Protein AF-A0A1I0U3C1-F1 (afdb_monomer)

Radius of gyration: 14.17 Å; Cα contacts (8 Å, |Δi|>4): 16; chains: 1; bounding box: 36×24×34 Å

Solvent-accessible surface area (backbone atoms only — not comparable to full-atom values): 3719 Å² total; per-residue (Å²): 131,90,88,75,59,68,68,60,52,51,52,56,48,64,76,30,38,35,96,82,73,78,48,71,31,63,66,59,42,59,71,46,41,64,58,50,51,52,54,49,54,52,51,51,52,49,51,62,74,60,54,74,73,74,89,76,71,84,125

pLDDT: mean 79.78, std 13.78, range [41.56, 92.19]

Foldseek 3Di:
DDDDDPVLVVVLQQVQAPPVSPGGDVVVSVVCVVVSVVVRVVVVVVCVVVPPPPVPPDD

Mean predicted aligned error: 8.45 Å

Sequence (59 aa):
GRRVQRDLYSAFLIMNVKDNRKEIDRQKCLERWDQFIRLHDEEIKRLHLHSCVVSSMGI

Structure (mmCIF, N/CA/C/O backbone):
data_AF-A0A1I0U3C1-F1
#
_entry.id   AF-A0A1I0U3C1-F1
#
loop_
_atom_site.group_PDB
_atom_site.id
_atom_site.type_symbol
_atom_site.label_atom_id
_atom_site.label_alt_id
_atom_site.label_comp_id
_atom_site.label_asym_id
_atom_site.label_entity_id
_atom_site.label_seq_id
_atom_site.pdbx_PDB_ins_code
_atom_site.Cartn_x
_atom_site.Cartn_y
_atom_site.Cartn_z
_atom_site.occupancy
_atom_site.B_iso_or_equiv
_atom_site.auth_seq_id
_atom_site.auth_comp_id
_atom_site.auth_asym_id
_atom_site.auth_atom_id
_atom_site.pdbx_PDB_model_num
ATOM 1 N N . GLY A 1 1 ? 0.449 -18.450 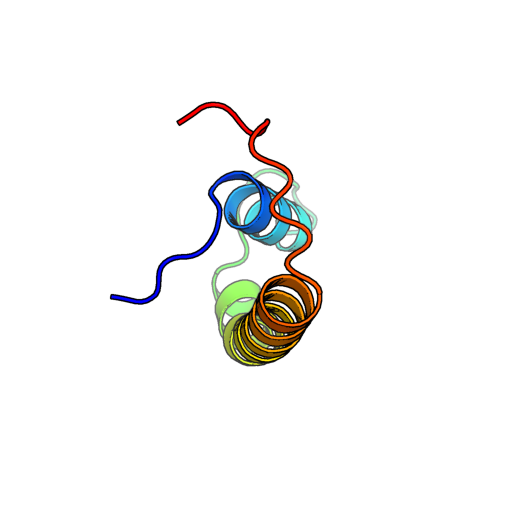-6.887 1.00 54.56 1 GLY A N 1
ATOM 2 C CA . GLY A 1 1 ? 0.275 -17.268 -6.018 1.00 54.56 1 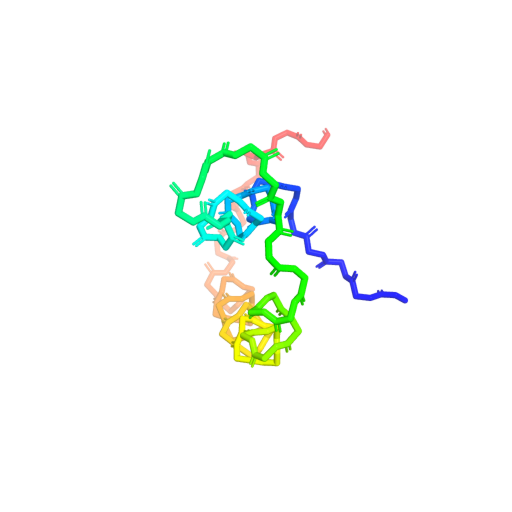GLY A CA 1
ATOM 3 C C . GLY A 1 1 ? 1.084 -16.113 -6.573 1.00 54.56 1 GLY A C 1
ATOM 4 O O . GLY A 1 1 ? 2.174 -16.365 -7.074 1.00 54.56 1 GLY A O 1
ATOM 5 N N . ARG A 1 2 ? 0.553 -14.884 -6.534 1.00 65.75 2 ARG A N 1
ATOM 6 C CA . ARG A 1 2 ? 1.301 -13.673 -6.924 1.00 65.75 2 ARG A CA 1
ATOM 7 C C . ARG A 1 2 ? 2.385 -13.391 -5.879 1.00 65.75 2 ARG A C 1
ATOM 9 O O . ARG A 1 2 ? 2.111 -13.501 -4.686 1.00 65.75 2 ARG A O 1
ATOM 16 N N . ARG A 1 3 ? 3.607 -13.076 -6.319 1.00 75.81 3 ARG A N 1
ATOM 17 C CA . ARG A 1 3 ? 4.728 -12.729 -5.433 1.00 75.81 3 ARG A CA 1
ATOM 18 C C . ARG A 1 3 ? 4.825 -11.209 -5.374 1.00 75.81 3 ARG A C 1
ATOM 20 O O . ARG A 1 3 ? 5.186 -10.600 -6.368 1.00 75.81 3 ARG A O 1
ATOM 27 N N . VAL A 1 4 ? 4.485 -10.626 -4.230 1.00 81.81 4 VAL A N 1
ATOM 28 C CA . VAL A 1 4 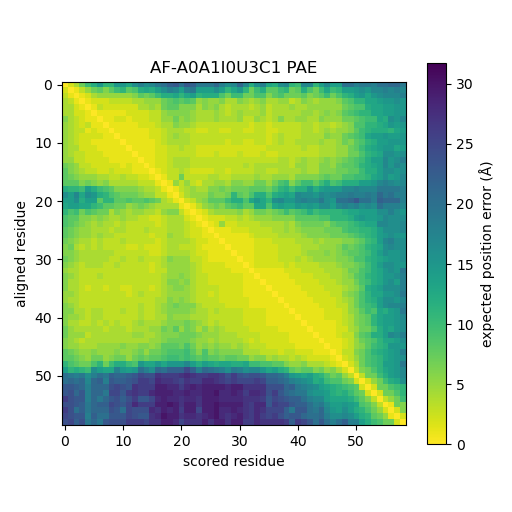? 4.674 -9.195 -3.951 1.00 81.81 4 VAL A CA 1
ATOM 29 C C . VAL A 1 4 ? 5.847 -9.061 -2.984 1.00 81.81 4 VAL A C 1
ATOM 31 O O . VAL A 1 4 ? 6.018 -9.907 -2.102 1.00 81.81 4 VAL A O 1
ATOM 34 N N . GLN A 1 5 ? 6.669 -8.022 -3.140 1.00 82.88 5 GLN A N 1
ATOM 35 C CA . GLN A 1 5 ? 7.759 -7.751 -2.199 1.00 82.88 5 GLN A CA 1
ATOM 36 C C . GLN A 1 5 ? 7.204 -7.458 -0.799 1.00 82.88 5 GLN A C 1
ATOM 38 O O . GLN A 1 5 ? 6.215 -6.738 -0.651 1.00 82.88 5 GLN A O 1
ATOM 43 N N . ARG A 1 6 ? 7.860 -8.002 0.233 1.00 87.38 6 ARG A N 1
ATOM 44 C CA . ARG A 1 6 ? 7.432 -7.876 1.636 1.00 87.38 6 ARG A CA 1
ATOM 45 C C . ARG A 1 6 ? 7.273 -6.414 2.054 1.00 87.38 6 ARG A C 1
ATOM 47 O O . ARG A 1 6 ? 6.263 -6.079 2.662 1.00 87.38 6 ARG A O 1
ATOM 54 N N . ASP A 1 7 ? 8.234 -5.572 1.690 1.00 85.25 7 ASP A N 1
ATOM 55 C CA . ASP A 1 7 ? 8.256 -4.148 2.038 1.00 85.2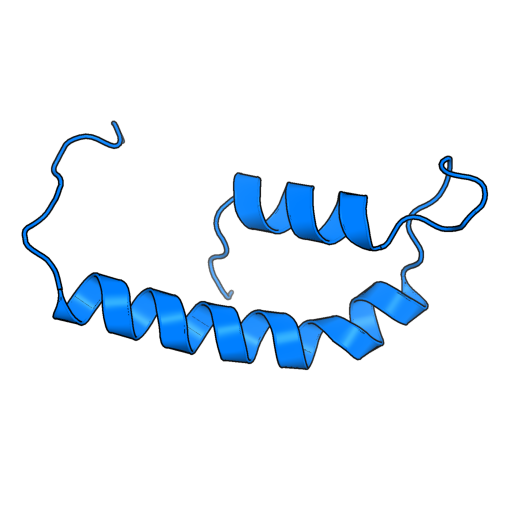5 7 ASP A CA 1
ATOM 56 C C . ASP A 1 7 ? 7.154 -3.348 1.337 1.00 85.25 7 ASP A C 1
ATOM 58 O O . ASP A 1 7 ? 6.532 -2.473 1.934 1.00 85.25 7 ASP A O 1
ATOM 62 N N . LEU A 1 8 ? 6.841 -3.689 0.082 1.00 86.75 8 LEU A N 1
ATOM 63 C CA . LEU A 1 8 ? 5.715 -3.079 -0.628 1.00 86.75 8 LEU A CA 1
ATOM 64 C C . LEU A 1 8 ? 4.383 -3.490 -0.001 1.00 86.75 8 LEU A C 1
ATOM 66 O O . LEU A 1 8 ? 3.487 -2.663 0.152 1.00 86.75 8 LEU A O 1
ATOM 70 N N . TYR A 1 9 ? 4.256 -4.758 0.391 1.00 89.00 9 TYR A N 1
ATOM 71 C CA . TYR A 1 9 ? 3.051 -5.250 1.044 1.00 89.00 9 TYR A CA 1
ATOM 72 C C . TYR A 1 9 ? 2.855 -4.629 2.434 1.00 89.00 9 TYR A C 1
ATOM 74 O O . TYR A 1 9 ? 1.745 -4.215 2.763 1.00 89.00 9 TYR A O 1
ATOM 82 N N . SER A 1 10 ? 3.912 -4.492 3.240 1.00 89.44 10 SER A N 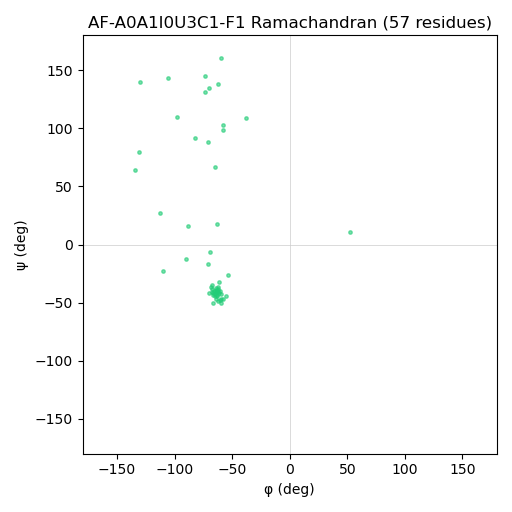1
ATOM 83 C CA . SER A 1 10 ? 3.817 -3.822 4.541 1.00 89.44 10 SER A CA 1
ATOM 84 C C . SER A 1 10 ? 3.478 -2.336 4.392 1.00 89.44 10 SER A C 1
ATOM 86 O O . SER A 1 10 ? 2.580 -1.860 5.085 1.00 89.44 10 SER A O 1
ATOM 88 N N . ALA A 1 11 ? 4.094 -1.622 3.444 1.00 89.69 11 ALA A N 1
ATOM 89 C CA . ALA A 1 11 ? 3.744 -0.235 3.135 1.00 89.69 11 ALA A CA 1
ATOM 90 C C . ALA A 1 11 ? 2.278 -0.093 2.687 1.00 89.69 11 ALA A C 1
ATOM 92 O O . ALA A 1 11 ? 1.573 0.800 3.160 1.00 89.69 11 ALA A O 1
ATOM 93 N N . PHE A 1 12 ? 1.792 -1.013 1.845 1.00 90.12 12 PHE A N 1
ATOM 94 C CA . PHE A 1 12 ? 0.395 -1.062 1.406 1.00 90.12 12 PHE A CA 1
ATOM 95 C C . PHE A 1 12 ? -0.586 -1.285 2.568 1.00 90.12 12 PHE A C 1
ATOM 97 O O . PHE A 1 12 ? -1.662 -0.688 2.605 1.00 90.12 12 PHE A O 1
ATOM 104 N N . LEU A 1 13 ? -0.232 -2.117 3.546 1.00 89.56 13 LEU A N 1
ATOM 105 C CA . LEU A 1 13 ? -1.063 -2.302 4.735 1.00 89.56 13 LEU A CA 1
ATOM 106 C C . LEU A 1 13 ? -1.057 -1.058 5.628 1.00 89.56 13 LEU A C 1
ATOM 108 O O . LEU A 1 13 ? -2.117 -0.647 6.091 1.00 89.56 13 LEU A O 1
ATOM 112 N N . ILE A 1 14 ? 0.108 -0.431 5.823 1.00 88.56 14 ILE A N 1
ATOM 113 C CA . ILE A 1 14 ? 0.267 0.777 6.648 1.00 88.56 14 ILE A CA 1
ATOM 114 C C . ILE A 1 14 ? -0.510 1.966 6.057 1.00 88.56 14 ILE A C 1
ATOM 116 O O . ILE A 1 14 ? -1.154 2.708 6.798 1.00 88.56 14 ILE A O 1
ATOM 120 N N . MET A 1 15 ? -0.517 2.137 4.732 1.00 88.06 15 MET A N 1
ATOM 121 C CA . MET A 1 15 ? -1.273 3.219 4.075 1.00 88.06 15 MET A CA 1
ATOM 122 C C . MET A 1 15 ? -2.799 3.014 4.103 1.00 88.06 15 MET A C 1
ATOM 124 O O . MET A 1 15 ? -3.545 3.958 3.844 1.00 88.06 15 MET A O 1
ATOM 128 N N . ASN A 1 16 ? -3.267 1.794 4.382 1.00 89.25 16 ASN A N 1
ATOM 129 C CA . ASN A 1 16 ? -4.687 1.437 4.446 1.00 89.25 16 ASN A CA 1
ATOM 130 C C . ASN A 1 16 ? -5.128 1.078 5.876 1.00 89.25 16 ASN A C 1
ATOM 132 O O . ASN A 1 16 ? -6.076 0.322 6.085 1.00 89.25 16 ASN A O 1
ATOM 136 N N . VAL A 1 17 ? -4.454 1.630 6.884 1.00 89.38 17 VAL A N 1
ATOM 137 C CA . VAL A 1 17 ? -4.934 1.587 8.269 1.00 89.38 17 VAL A CA 1
ATOM 138 C C . VAL A 1 17 ? -6.112 2.558 8.418 1.00 89.38 17 VAL A C 1
ATOM 140 O O . VAL A 1 17 ? -6.154 3.611 7.779 1.00 89.38 17 VAL A O 1
ATOM 143 N N . LYS A 1 18 ? -7.099 2.202 9.244 1.00 84.69 18 LYS A N 1
ATOM 144 C CA . LYS A 1 18 ? -8.214 3.092 9.596 1.00 84.69 18 LYS A CA 1
ATOM 145 C C . LYS A 1 18 ? -7.693 4.366 10.274 1.00 84.69 18 LYS A C 1
ATOM 147 O O . LYS A 1 18 ? -6.615 4.368 10.865 1.00 84.69 18 LYS A O 1
ATOM 152 N N . ASP A 1 19 ? -8.502 5.423 10.302 1.00 79.69 19 ASP A N 1
ATOM 153 C CA . ASP A 1 19 ? -8.190 6.673 11.021 1.00 79.69 19 ASP A CA 1
ATOM 154 C C . ASP A 1 19 ? -7.846 6.461 12.503 1.00 79.69 19 ASP A C 1
ATOM 156 O O . ASP A 1 19 ? -7.069 7.211 13.096 1.00 79.69 19 ASP A O 1
ATOM 160 N N . ASN A 1 20 ? -8.355 5.378 13.098 1.00 80.81 20 ASN A N 1
ATOM 161 C CA . ASN A 1 20 ? -8.019 4.980 14.462 1.00 80.81 20 ASN A CA 1
ATOM 162 C C . ASN A 1 20 ? -6.564 4.488 14.632 1.00 80.81 20 ASN A C 1
ATOM 164 O O . ASN A 1 20 ? -6.154 4.241 15.765 1.00 80.81 20 ASN A O 1
ATOM 168 N N . ARG A 1 21 ? -5.797 4.335 13.537 1.00 74.38 21 ARG A N 1
ATOM 169 C CA . ARG A 1 21 ? -4.398 3.867 13.444 1.00 74.38 21 ARG A CA 1
ATOM 170 C C . ARG A 1 21 ? -4.089 2.535 14.142 1.00 74.38 21 ARG A C 1
ATOM 172 O O . ARG A 1 21 ? -2.927 2.166 14.276 1.00 74.38 21 ARG A O 1
ATOM 179 N N . LYS A 1 22 ? -5.118 1.810 14.582 1.00 79.12 22 LYS A N 1
ATOM 180 C CA . LYS A 1 22 ? -5.007 0.566 15.357 1.00 79.12 22 LYS A CA 1
ATOM 181 C C . LYS A 1 22 ? -5.426 -0.657 14.559 1.00 79.12 22 LYS A C 1
ATOM 183 O O . LYS A 1 22 ? -5.005 -1.761 14.879 1.00 79.12 22 LYS A O 1
ATOM 188 N N . GLU A 1 23 ? -6.243 -0.463 13.529 1.00 86.19 23 GLU A N 1
ATOM 189 C CA . GLU A 1 23 ? -6.802 -1.550 12.740 1.00 86.19 23 GLU A CA 1
ATOM 190 C C . GLU A 1 23 ? -6.604 -1.309 11.250 1.00 86.19 23 GLU A C 1
ATOM 192 O O . GLU A 1 23 ? -6.808 -0.204 10.746 1.00 86.19 23 GLU A O 1
ATOM 197 N N . ILE A 1 24 ? -6.270 -2.374 10.529 1.00 86.44 24 ILE A N 1
ATOM 198 C CA . ILE A 1 24 ? -6.198 -2.345 9.071 1.00 86.44 24 ILE A CA 1
ATOM 199 C C . ILE A 1 24 ? -7.621 -2.305 8.507 1.00 86.44 24 ILE A C 1
ATOM 201 O O . ILE A 1 24 ? -8.482 -3.102 8.894 1.00 86.44 24 ILE A O 1
ATOM 205 N N . ASP A 1 25 ? -7.871 -1.388 7.577 1.00 89.81 25 A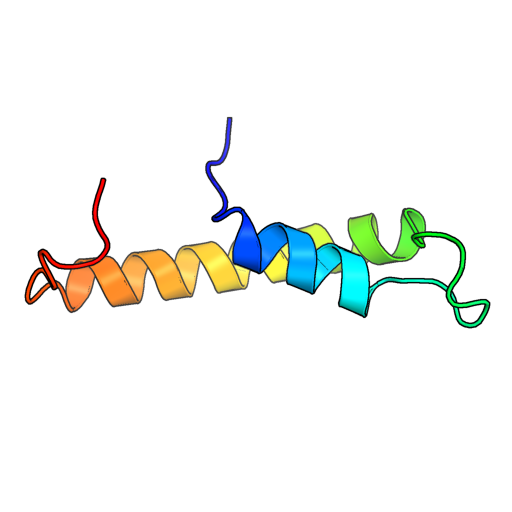SP A N 1
ATOM 206 C CA . ASP A 1 25 ? -9.140 -1.298 6.868 1.00 89.81 25 ASP A CA 1
ATOM 207 C C . ASP A 1 25 ? -9.157 -2.296 5.707 1.00 89.81 25 ASP A C 1
ATOM 209 O O . ASP A 1 25 ? -8.719 -2.016 4.590 1.00 89.81 25 ASP A O 1
ATOM 213 N N . ARG A 1 26 ? -9.653 -3.507 5.979 1.00 88.19 26 ARG A N 1
ATOM 214 C CA . ARG A 1 26 ? -9.700 -4.576 4.977 1.00 88.19 26 ARG A CA 1
ATOM 215 C C . ARG A 1 26 ? -10.569 -4.212 3.771 1.00 88.19 26 ARG A C 1
ATOM 217 O O . ARG A 1 26 ? -10.243 -4.646 2.671 1.00 88.19 26 ARG A O 1
ATOM 224 N N . GLN A 1 27 ? -11.630 -3.429 3.960 1.00 89.19 27 GLN A N 1
ATOM 225 C CA . GLN A 1 27 ? -12.512 -3.021 2.867 1.00 89.19 27 GLN A CA 1
ATOM 226 C C . GLN A 1 27 ? -11.751 -2.105 1.902 1.00 89.19 27 GLN A C 1
ATOM 228 O O . GLN A 1 27 ? -11.649 -2.420 0.718 1.00 89.19 27 GLN A O 1
ATOM 233 N N . LYS A 1 28 ? -11.083 -1.071 2.434 1.00 87.69 28 LYS A N 1
ATOM 234 C CA . LYS A 1 28 ? -10.213 -0.191 1.635 1.00 87.69 28 LYS A CA 1
ATOM 235 C C . LYS A 1 28 ? -9.062 -0.944 0.977 1.00 87.69 28 LYS A C 1
ATOM 237 O O . LYS A 1 28 ? -8.729 -0.656 -0.171 1.00 87.69 28 LYS A O 1
ATOM 242 N N . CYS A 1 29 ? -8.456 -1.903 1.682 1.00 89.94 29 CYS A N 1
ATOM 243 C CA . CYS A 1 29 ? -7.423 -2.758 1.104 1.00 89.94 29 CYS A CA 1
ATOM 244 C C . CYS A 1 29 ? -7.952 -3.508 -0.117 1.00 89.94 29 CYS A C 1
ATOM 246 O O . CYS A 1 29 ? -7.279 -3.509 -1.137 1.00 89.94 29 CYS A O 1
ATOM 248 N N . LEU A 1 30 ? -9.136 -4.122 -0.033 1.00 89.50 30 LEU A N 1
ATOM 249 C CA . LEU A 1 30 ? -9.728 -4.866 -1.146 1.00 89.50 30 LEU A CA 1
ATOM 250 C C . LEU A 1 30 ? -10.056 -3.949 -2.330 1.00 89.50 30 LEU A C 1
ATOM 252 O O . LEU A 1 30 ? -9.698 -4.282 -3.453 1.00 89.50 30 LEU A O 1
ATOM 256 N N . GLU A 1 31 ? -10.646 -2.778 -2.083 1.00 92.19 31 GLU A N 1
ATOM 257 C CA . GLU A 1 31 ? -10.966 -1.803 -3.138 1.00 92.19 31 GLU A CA 1
ATOM 258 C C . GLU A 1 31 ? -9.714 -1.285 -3.863 1.00 92.19 31 GLU A C 1
ATOM 260 O O . GLU A 1 31 ? -9.724 -1.075 -5.074 1.00 92.19 31 GLU A O 1
ATOM 265 N N . ARG A 1 32 ? -8.609 -1.096 -3.134 1.00 89.62 32 ARG A N 1
ATOM 266 C CA . ARG A 1 32 ? -7.343 -0.587 -3.688 1.00 89.62 32 ARG A CA 1
ATOM 267 C C . ARG A 1 32 ? -6.407 -1.680 -4.194 1.00 89.62 32 ARG A C 1
ATOM 269 O O . ARG A 1 32 ? -5.432 -1.365 -4.876 1.00 89.62 32 ARG A O 1
ATOM 276 N N . TRP A 1 33 ? -6.675 -2.943 -3.870 1.00 89.69 33 TRP A N 1
ATOM 277 C CA . TRP A 1 33 ? -5.790 -4.063 -4.184 1.00 89.69 33 TRP A CA 1
ATOM 278 C C . TRP A 1 33 ? -5.614 -4.261 -5.686 1.00 89.69 33 TRP A C 1
ATOM 280 O O . TRP A 1 33 ? -4.487 -4.434 -6.149 1.00 89.69 33 TRP A O 1
ATOM 290 N N . ASP A 1 34 ? -6.700 -4.193 -6.456 1.00 90.88 34 ASP A N 1
ATOM 291 C CA . ASP A 1 34 ? -6.633 -4.374 -7.908 1.00 90.88 34 ASP A CA 1
ATOM 292 C C . ASP A 1 34 ? -5.785 -3.288 -8.580 1.00 90.88 34 ASP A C 1
ATOM 294 O O . ASP A 1 34 ? -4.953 -3.587 -9.440 1.00 90.88 34 ASP A O 1
ATOM 298 N N . GLN A 1 35 ? -5.921 -2.034 -8.136 1.00 90.69 35 GLN A N 1
ATOM 299 C CA . GLN A 1 35 ? -5.087 -0.935 -8.622 1.00 90.69 35 GLN A CA 1
ATOM 300 C C . GLN A 1 35 ? -3.622 -1.111 -8.201 1.00 90.69 35 GLN A C 1
ATOM 302 O O . GLN A 1 35 ? -2.722 -0.919 -9.018 1.00 90.69 35 GLN A O 1
ATOM 307 N N . PHE A 1 36 ? -3.380 -1.501 -6.948 1.00 89.88 36 PHE A N 1
ATOM 308 C CA . PHE A 1 36 ? -2.037 -1.741 -6.427 1.00 89.88 36 PHE A CA 1
ATOM 309 C C . PHE A 1 36 ? -1.313 -2.839 -7.208 1.00 89.88 36 PHE A C 1
ATOM 311 O O . PHE A 1 36 ? -0.177 -2.634 -7.626 1.00 89.88 36 PHE A O 1
ATOM 318 N N . ILE A 1 37 ? -1.969 -3.974 -7.463 1.00 89.25 37 ILE A N 1
ATOM 319 C CA . ILE A 1 37 ? -1.373 -5.071 -8.231 1.00 89.25 37 ILE A CA 1
ATOM 320 C C . ILE A 1 37 ? -1.115 -4.665 -9.675 1.00 89.25 37 ILE A C 1
ATOM 322 O O . ILE A 1 37 ? -0.066 -5.006 -10.210 1.00 89.25 37 ILE A O 1
ATOM 326 N N . ARG A 1 38 ? -2.028 -3.918 -10.302 1.00 91.12 38 ARG A N 1
ATOM 327 C CA . ARG A 1 38 ? -1.820 -3.441 -11.670 1.00 91.12 38 ARG A CA 1
ATOM 328 C C . ARG A 1 38 ? -0.572 -2.559 -11.770 1.00 91.12 38 ARG A C 1
ATOM 330 O O . ARG A 1 38 ? 0.288 -2.836 -12.598 1.00 91.12 38 ARG A O 1
ATOM 337 N N . LEU A 1 39 ? -0.445 -1.563 -10.890 1.00 89.62 39 LEU A N 1
ATOM 338 C CA . LEU A 1 39 ? 0.732 -0.689 -10.840 1.00 89.62 39 LEU A CA 1
ATOM 339 C C . LEU A 1 39 ? 2.005 -1.468 -10.489 1.00 89.62 39 LEU A C 1
ATOM 341 O O . LEU A 1 39 ? 3.048 -1.246 -11.092 1.00 89.62 39 LEU A O 1
ATOM 345 N N . HIS A 1 40 ? 1.916 -2.409 -9.548 1.00 88.06 40 HIS A N 1
ATOM 346 C CA . HIS A 1 40 ? 3.033 -3.269 -9.179 1.00 88.06 40 HIS A CA 1
ATOM 347 C C . HIS A 1 40 ? 3.520 -4.114 -10.361 1.00 88.06 40 HIS A C 1
ATOM 349 O O . HIS A 1 40 ? 4.717 -4.144 -10.626 1.00 88.06 40 HIS A O 1
ATOM 355 N N . ASP A 1 41 ? 2.617 -4.764 -11.096 1.00 86.88 41 ASP A N 1
ATOM 356 C CA . ASP A 1 41 ? 2.970 -5.580 -12.260 1.00 86.88 41 ASP A CA 1
ATOM 357 C C . ASP A 1 41 ? 3.579 -4.728 -13.387 1.00 86.88 41 ASP A C 1
ATOM 359 O O . ASP A 1 41 ? 4.506 -5.179 -14.063 1.00 86.88 41 ASP A O 1
ATOM 363 N N . GLU A 1 42 ? 3.085 -3.503 -13.596 1.00 89.62 42 GLU A N 1
ATOM 364 C CA . GLU A 1 42 ? 3.665 -2.548 -14.549 1.00 89.62 42 GLU A CA 1
ATOM 365 C C . GLU A 1 42 ? 5.089 -2.140 -14.139 1.00 89.62 42 GLU A C 1
ATOM 367 O O . GLU A 1 42 ? 6.011 -2.228 -14.956 1.00 89.62 42 GLU A O 1
ATOM 372 N N . GLU A 1 43 ? 5.306 -1.801 -12.868 1.00 85.56 43 GLU A N 1
ATOM 373 C CA . GLU A 1 43 ? 6.628 -1.431 -12.353 1.00 85.56 43 GLU A CA 1
ATOM 374 C C . GLU A 1 43 ? 7.603 -2.618 -12.342 1.00 85.56 43 GLU A C 1
ATOM 376 O O . GLU A 1 43 ? 8.761 -2.461 -12.720 1.00 85.56 43 GLU A O 1
ATOM 381 N N . ILE A 1 44 ? 7.156 -3.833 -12.010 1.00 83.88 44 ILE A N 1
ATOM 382 C CA . ILE A 1 44 ? 7.982 -5.047 -12.103 1.00 83.88 44 ILE A CA 1
ATOM 383 C C . ILE A 1 44 ? 8.380 -5.325 -13.554 1.00 83.88 44 ILE A C 1
ATOM 385 O O . ILE A 1 44 ? 9.539 -5.641 -13.823 1.00 83.88 44 ILE A O 1
ATOM 389 N N . LYS A 1 45 ? 7.455 -5.189 -14.513 1.00 85.81 45 LYS A N 1
ATOM 390 C CA . LYS A 1 45 ? 7.778 -5.323 -15.944 1.00 85.81 45 LYS A CA 1
ATOM 391 C C . LYS A 1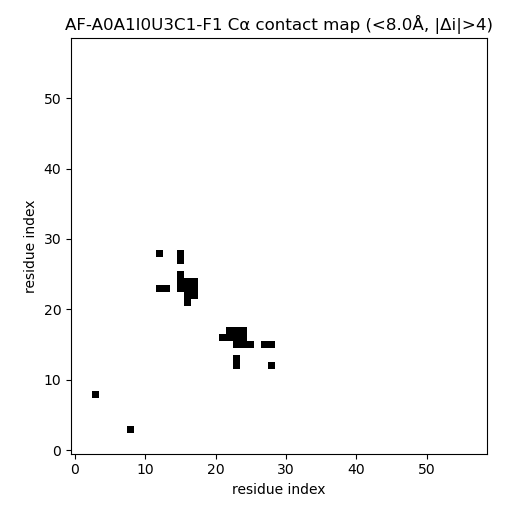 45 ? 8.791 -4.274 -16.384 1.00 85.81 45 LYS A C 1
ATOM 393 O O . LYS A 1 45 ? 9.723 -4.607 -17.113 1.00 85.81 45 LYS A O 1
ATOM 398 N N . ARG A 1 46 ? 8.642 -3.035 -15.917 1.00 85.44 46 ARG A N 1
ATOM 399 C CA . ARG A 1 46 ? 9.588 -1.950 -16.177 1.00 85.44 46 ARG A CA 1
ATOM 400 C C . ARG A 1 46 ? 10.968 -2.264 -15.600 1.00 85.44 46 ARG A C 1
ATOM 402 O O . ARG A 1 46 ? 11.953 -2.177 -16.324 1.00 85.44 46 ARG A O 1
ATOM 409 N N . LEU A 1 47 ? 11.054 -2.684 -14.341 1.00 79.62 47 LEU A N 1
ATOM 410 C CA . LEU A 1 47 ? 12.316 -3.051 -13.692 1.00 79.62 47 LEU A CA 1
ATOM 411 C C . LEU A 1 47 ? 12.995 -4.243 -14.378 1.00 79.62 47 LEU A C 1
ATOM 413 O O . LEU A 1 47 ? 14.205 -4.212 -14.587 1.00 79.62 47 LEU A O 1
ATOM 417 N N . HIS A 1 48 ? 12.231 -5.256 -14.796 1.00 76.00 48 HIS A N 1
ATOM 418 C CA . HIS A 1 48 ? 12.763 -6.364 -15.590 1.00 76.00 48 HIS A CA 1
ATOM 419 C C . HIS A 1 48 ? 13.279 -5.911 -16.962 1.00 76.00 48 HIS A C 1
ATOM 421 O O . HIS A 1 48 ? 14.317 -6.396 -17.404 1.00 76.00 48 HIS A O 1
ATOM 427 N N . LEU A 1 49 ? 12.599 -4.973 -17.628 1.00 70.62 49 LEU A N 1
ATOM 428 C CA . LEU A 1 49 ? 13.048 -4.417 -18.908 1.00 70.62 49 LEU A CA 1
ATOM 429 C C . LEU A 1 49 ? 14.330 -3.581 -18.752 1.00 70.62 49 LEU A C 1
ATOM 431 O O . LEU A 1 49 ? 15.193 -3.599 -19.625 1.00 70.62 49 LEU A O 1
ATOM 435 N N . HIS A 1 50 ? 14.472 -2.884 -17.624 1.00 64.38 50 HIS A N 1
ATOM 436 C CA . HIS A 1 50 ? 15.641 -2.075 -17.276 1.00 64.38 50 HIS A CA 1
ATOM 437 C C . HIS A 1 50 ? 16.741 -2.855 -16.538 1.00 64.38 50 HIS A C 1
ATOM 439 O O . HIS A 1 50 ? 17.628 -2.221 -15.969 1.00 64.38 50 HIS A O 1
ATOM 445 N N . SER A 1 51 ? 16.719 -4.195 -16.560 1.00 55.03 51 SER A N 1
ATOM 446 C CA . SER A 1 51 ? 17.684 -5.088 -15.901 1.00 55.03 51 SER A CA 1
ATOM 447 C C . SER A 1 51 ? 19.115 -4.979 -16.477 1.00 55.03 51 SER A C 1
ATOM 449 O O . SER A 1 51 ? 19.685 -5.940 -16.993 1.00 55.03 51 SER A O 1
ATOM 451 N N . CYS A 1 52 ? 19.762 -3.829 -16.282 1.00 53.66 52 CYS A N 1
ATOM 452 C CA . CYS A 1 52 ? 21.030 -3.821 -15.571 1.00 53.66 52 CYS A CA 1
ATOM 453 C C . CYS A 1 52 ? 20.732 -4.445 -14.205 1.00 53.66 52 CYS A C 1
ATOM 455 O O . CYS A 1 52 ? 20.114 -3.828 -13.338 1.00 53.66 52 CYS A O 1
ATOM 457 N N . VAL A 1 53 ? 21.040 -5.733 -14.091 1.00 55.09 53 VAL A N 1
ATOM 458 C CA . VAL A 1 53 ? 20.842 -6.525 -12.882 1.00 55.09 53 VAL A CA 1
ATOM 459 C C . VAL A 1 53 ? 21.635 -5.836 -11.778 1.00 55.09 53 VAL A C 1
ATOM 461 O O . VAL A 1 53 ? 22.860 -5.930 -11.731 1.00 55.09 53 VAL A O 1
ATOM 464 N N . VAL A 1 54 ? 20.959 -5.107 -10.891 1.00 54.09 54 VAL A N 1
ATOM 465 C CA . VAL A 1 54 ? 21.565 -4.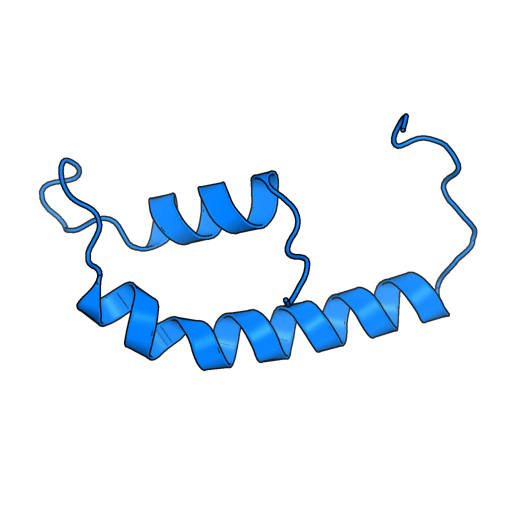759 -9.610 1.00 54.09 54 VAL A CA 1
ATOM 466 C C . VAL A 1 54 ? 21.615 -6.069 -8.836 1.00 54.09 54 VAL A C 1
ATOM 468 O O . VAL A 1 54 ? 20.693 -6.419 -8.107 1.00 54.09 54 VAL A O 1
ATOM 471 N N . SER A 1 55 ? 22.707 -6.809 -9.025 1.00 50.47 55 SER A N 1
ATOM 472 C CA . SER A 1 55 ? 23.075 -8.048 -8.325 1.00 50.47 55 SER A CA 1
ATOM 473 C C . SER A 1 55 ? 23.295 -7.851 -6.817 1.00 50.47 55 SER A C 1
ATOM 475 O O . SER A 1 55 ? 23.935 -8.670 -6.169 1.00 50.47 55 SER A O 1
ATOM 477 N N . SER A 1 56 ? 22.804 -6.751 -6.248 1.00 47.62 56 SER A N 1
ATOM 478 C CA . SER A 1 56 ? 23.005 -6.350 -4.863 1.00 47.62 56 SER A CA 1
ATOM 479 C C . SER A 1 56 ? 21.677 -5.908 -4.256 1.00 47.62 56 SER A C 1
ATOM 481 O O . SER A 1 56 ? 21.463 -4.752 -3.912 1.00 47.62 56 SER A O 1
ATOM 483 N N . MET A 1 57 ? 20.752 -6.855 -4.173 1.00 55.00 57 MET A N 1
ATOM 484 C CA . MET A 1 57 ? 19.748 -6.898 -3.115 1.00 55.00 57 MET A CA 1
ATOM 485 C C . MET A 1 57 ? 19.813 -8.330 -2.599 1.00 55.00 57 MET A C 1
ATOM 487 O O . MET A 1 57 ? 19.082 -9.186 -3.086 1.00 55.00 57 MET A O 1
ATOM 491 N N . GLY A 1 58 ? 20.816 -8.588 -1.749 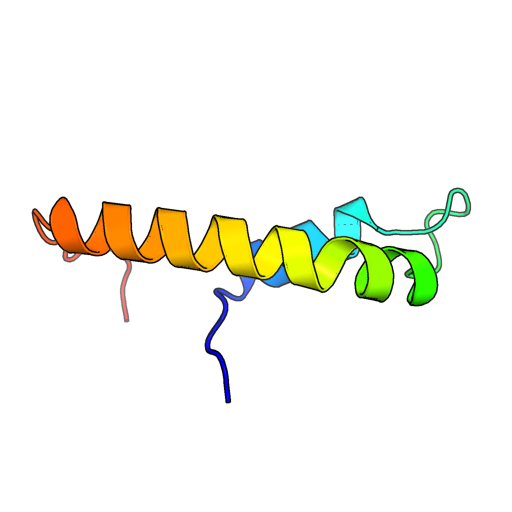1.00 56.66 58 GLY A N 1
ATOM 492 C CA . GLY A 1 58 ? 21.240 -9.916 -1.298 1.00 56.66 58 GLY A CA 1
ATOM 493 C C . GLY A 1 58 ? 20.075 -10.878 -1.072 1.00 56.66 58 GLY A C 1
ATOM 494 O O . GLY A 1 58 ? 19.293 -10.700 -0.138 1.00 56.66 58 GLY A O 1
ATOM 495 N N . ILE A 1 59 ? 19.975 -11.862 -1.967 1.00 41.56 59 ILE A N 1
ATOM 496 C CA . ILE A 1 59 ? 19.267 -13.126 -1.740 1.00 41.56 59 ILE A CA 1
ATOM 497 C C . ILE A 1 59 ? 20.156 -14.000 -0.862 1.00 41.56 59 ILE A C 1
ATOM 499 O O . ILE A 1 59 ? 21.384 -13.994 -1.106 1.00 41.56 59 ILE A O 1
#

Secondary structure (DSSP, 8-state):
-----HHHHHHHHHHTB-TTSSSB-HHHHHHHHHHHHHHHHHHHHHHHHT------S--

Organism: NCBI:txid150248